Protein AF-A0A931KSN6-F1 (afdb_monomer_lite)

Structure (mmCIF, N/CA/C/O backbone):
data_AF-A0A931KSN6-F1
#
_entry.id   AF-A0A931KSN6-F1
#
loop_
_atom_site.group_PDB
_atom_site.id
_atom_site.type_symbol
_atom_site.label_atom_id
_atom_site.label_alt_id
_atom_site.label_comp_id
_atom_site.label_asym_id
_atom_site.label_entity_id
_atom_site.label_seq_id
_atom_site.pdbx_PDB_ins_code
_atom_site.Cartn_x
_atom_site.Cartn_y
_atom_site.Cartn_z
_atom_site.occupancy
_atom_site.B_iso_or_equiv
_atom_site.auth_seq_id
_atom_site.auth_comp_id
_atom_site.auth_asym_id
_atom_site.auth_atom_id
_atom_site.pdbx_PDB_model_num
ATOM 1 N N . MET A 1 1 ? 35.061 0.984 -81.463 1.00 52.00 1 MET A N 1
ATOM 2 C CA . MET A 1 1 ? 34.756 0.228 -80.226 1.00 52.00 1 MET A CA 1
ATOM 3 C C . MET A 1 1 ? 36.055 0.018 -79.451 1.00 52.00 1 MET A C 1
ATOM 5 O O . MET A 1 1 ? 36.742 -0.974 -79.664 1.00 52.00 1 MET A O 1
ATOM 9 N N . GLY A 1 2 ? 36.456 1.008 -78.647 1.00 64.19 2 GLY A N 1
ATOM 10 C CA . GLY A 1 2 ? 37.669 0.940 -77.825 1.00 64.19 2 GLY A CA 1
ATOM 11 C C . GLY A 1 2 ? 37.448 0.028 -76.620 1.00 64.19 2 GLY A C 1
ATOM 12 O O . GLY A 1 2 ? 36.418 0.114 -75.958 1.00 64.19 2 GLY A O 1
ATOM 13 N N . ARG A 1 3 ? 38.388 -0.881 -76.371 1.00 67.00 3 ARG A N 1
ATOM 14 C CA . ARG A 1 3 ? 38.322 -1.862 -75.282 1.00 67.00 3 ARG A CA 1
ATOM 15 C C . ARG A 1 3 ? 38.648 -1.127 -73.972 1.00 67.00 3 ARG A C 1
ATOM 17 O O . ARG A 1 3 ? 39.714 -0.514 -73.914 1.00 67.00 3 ARG A O 1
ATOM 24 N N . PRO A 1 4 ? 37.785 -1.144 -72.945 1.00 65.12 4 PRO A N 1
ATOM 25 C CA . PRO A 1 4 ? 38.084 -0.495 -71.673 1.00 65.12 4 PRO A CA 1
ATOM 26 C C . PRO A 1 4 ? 39.284 -1.190 -71.016 1.00 65.12 4 PRO A C 1
ATOM 28 O O . PRO A 1 4 ? 39.243 -2.384 -70.727 1.00 65.12 4 PRO A O 1
ATOM 31 N N . GLY A 1 5 ? 40.382 -0.449 -70.854 1.00 68.38 5 GLY A N 1
ATOM 32 C CA . GLY A 1 5 ? 41.629 -0.951 -70.284 1.00 68.38 5 GLY A CA 1
ATOM 33 C C . GLY A 1 5 ? 41.580 -1.088 -68.759 1.00 68.38 5 GLY A C 1
ATOM 34 O O . GLY A 1 5 ? 40.826 -0.393 -68.079 1.00 68.38 5 GLY A O 1
ATOM 35 N N . LEU A 1 6 ? 42.458 -1.947 -68.235 1.00 65.69 6 LEU A N 1
ATOM 36 C CA . LEU A 1 6 ? 42.658 -2.302 -66.817 1.00 65.69 6 LEU A CA 1
ATOM 37 C C . LEU A 1 6 ? 42.848 -1.106 -65.858 1.00 65.69 6 LEU A C 1
ATOM 39 O O . L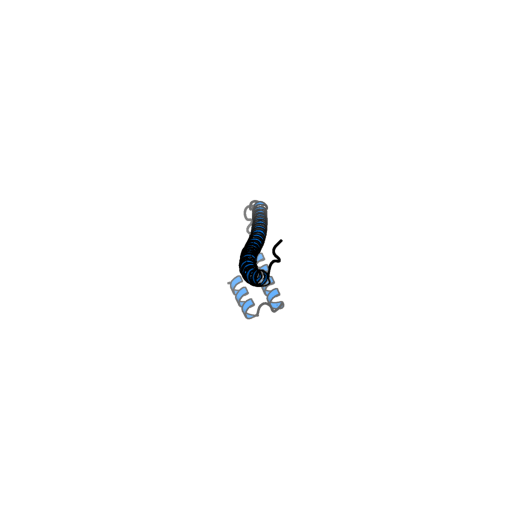EU A 1 6 ? 42.697 -1.235 -64.644 1.00 65.69 6 LEU A O 1
ATOM 43 N N . VAL A 1 7 ? 43.143 0.077 -66.395 1.00 61.72 7 VAL A N 1
ATOM 44 C CA . VAL A 1 7 ? 43.266 1.327 -65.632 1.00 61.72 7 VAL A CA 1
ATOM 45 C C . VAL A 1 7 ? 41.896 1.829 -65.148 1.00 61.72 7 VAL A C 1
ATOM 47 O O . VAL A 1 7 ? 41.784 2.346 -64.039 1.00 61.72 7 VAL A O 1
ATOM 50 N N . GLY A 1 8 ? 40.823 1.610 -65.921 1.00 58.19 8 GLY A N 1
ATOM 51 C CA . GLY A 1 8 ? 39.464 2.019 -65.540 1.00 58.19 8 GLY A CA 1
ATOM 52 C C . GLY A 1 8 ? 38.853 1.167 -64.422 1.00 58.19 8 GLY A C 1
ATOM 53 O O . GLY A 1 8 ? 38.012 1.647 -63.664 1.00 58.19 8 GLY A O 1
ATOM 54 N N . THR A 1 9 ? 39.291 -0.087 -64.281 1.00 66.69 9 THR A N 1
ATOM 55 C CA . THR A 1 9 ? 38.789 -1.009 -63.252 1.00 66.69 9 THR A CA 1
ATOM 56 C C . THR A 1 9 ? 39.396 -0.744 -61.876 1.00 66.69 9 THR A C 1
ATOM 58 O O . THR A 1 9 ? 38.676 -0.843 -60.891 1.00 66.69 9 THR A O 1
ATOM 61 N N . MET A 1 10 ? 40.668 -0.331 -61.795 1.00 60.72 10 MET A N 1
ATOM 62 C CA . MET A 1 10 ? 41.335 -0.015 -60.518 1.00 60.72 10 MET A CA 1
ATOM 63 C C . MET A 1 10 ? 40.831 1.297 -59.887 1.00 60.72 10 MET A C 1
ATOM 65 O O . MET A 1 10 ? 40.716 1.393 -58.668 1.00 60.72 10 MET A O 1
ATOM 69 N N . ALA A 1 11 ? 40.460 2.299 -60.695 1.00 61.81 11 ALA A N 1
ATOM 70 C CA . ALA A 1 11 ? 39.912 3.562 -60.186 1.00 61.81 11 ALA A CA 1
ATOM 71 C C . ALA A 1 11 ? 38.487 3.414 -59.609 1.00 61.81 11 ALA A C 1
ATOM 73 O O . ALA A 1 11 ? 38.107 4.125 -58.677 1.00 61.81 11 ALA A O 1
ATOM 74 N N . ARG A 1 12 ? 37.688 2.472 -60.133 1.00 60.09 12 ARG A N 1
ATOM 75 C CA . ARG A 1 12 ? 36.290 2.282 -59.712 1.00 60.09 12 ARG A CA 1
ATOM 76 C C . ARG A 1 12 ? 36.171 1.593 -58.350 1.00 60.09 12 ARG A C 1
ATOM 78 O O . ARG A 1 12 ? 35.264 1.927 -57.595 1.00 60.09 12 ARG A O 1
ATOM 85 N N . THR A 1 13 ? 37.096 0.699 -57.997 1.00 60.81 13 THR A N 1
ATOM 86 C CA . THR A 1 13 ? 37.108 0.006 -56.695 1.00 60.81 13 THR A CA 1
ATOM 87 C C . THR A 1 13 ? 37.369 0.956 -55.528 1.00 60.81 13 THR A C 1
ATOM 89 O O . THR A 1 13 ? 36.751 0.801 -54.479 1.00 60.81 13 THR A O 1
ATOM 92 N N . ALA A 1 14 ? 38.207 1.981 -55.714 1.00 61.94 14 ALA A N 1
ATOM 93 C CA . ALA A 1 14 ? 38.492 2.975 -54.676 1.00 61.94 14 ALA A CA 1
ATOM 94 C C . ALA A 1 14 ? 37.273 3.866 -54.351 1.00 61.94 14 ALA A C 1
ATOM 96 O O . ALA A 1 14 ? 37.004 4.155 -53.186 1.00 61.94 14 ALA A O 1
ATOM 97 N N . VAL A 1 15 ? 36.482 4.243 -55.363 1.00 66.81 15 VAL A N 1
ATOM 98 C CA . VAL A 1 15 ? 35.252 5.045 -55.188 1.00 66.81 15 VAL A CA 1
ATOM 99 C C . VAL A 1 15 ? 34.098 4.207 -54.620 1.00 66.81 15 VAL A C 1
ATOM 101 O O . VAL A 1 15 ? 33.327 4.682 -53.783 1.00 66.81 15 VAL A O 1
ATOM 104 N N . ILE A 1 16 ? 33.992 2.940 -55.029 1.00 59.38 16 ILE A N 1
ATOM 105 C CA . ILE A 1 16 ? 32.973 2.012 -54.517 1.00 59.38 16 ILE A CA 1
ATOM 106 C C . ILE A 1 16 ? 33.258 1.636 -53.051 1.00 59.38 16 ILE A C 1
ATOM 108 O O . ILE A 1 16 ? 32.331 1.581 -52.247 1.00 59.38 16 ILE A O 1
ATOM 112 N N . ALA A 1 17 ? 34.526 1.473 -52.657 1.00 62.06 17 ALA A N 1
ATOM 113 C CA . ALA A 1 17 ? 34.892 1.232 -51.259 1.00 62.06 17 ALA A CA 1
ATOM 114 C C . ALA A 1 17 ? 34.660 2.465 -50.359 1.00 62.06 17 ALA A C 1
ATOM 116 O O . ALA A 1 17 ? 34.222 2.320 -49.220 1.00 62.06 17 ALA A O 1
ATOM 117 N N . GLY A 1 18 ? 34.884 3.682 -50.873 1.00 56.69 18 GLY A N 1
ATOM 118 C CA . GLY A 1 18 ? 34.695 4.927 -50.115 1.00 56.69 18 GLY A CA 1
ATOM 119 C C . GLY A 1 18 ? 33.234 5.273 -49.787 1.00 56.69 18 GLY A C 1
ATOM 120 O O . GLY A 1 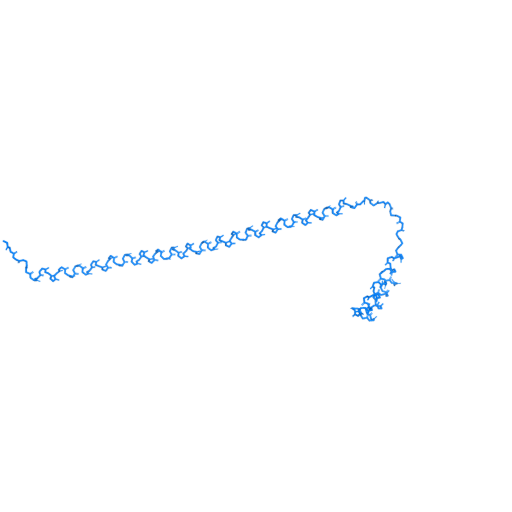18 ? 32.966 5.914 -48.773 1.00 56.69 18 GLY A O 1
ATOM 121 N N . THR A 1 19 ? 32.271 4.821 -50.596 1.00 63.31 19 THR A N 1
ATOM 122 C CA . THR A 1 19 ? 30.831 5.077 -50.376 1.00 63.31 19 THR A CA 1
ATOM 123 C C . THR A 1 19 ? 30.145 4.003 -49.523 1.00 63.31 19 THR A C 1
ATOM 125 O O . THR A 1 19 ? 29.138 4.290 -48.873 1.00 63.31 19 THR A O 1
ATOM 128 N N . ALA A 1 20 ? 30.729 2.802 -49.431 1.00 56.59 20 ALA A N 1
ATOM 129 C CA . ALA A 1 20 ? 30.241 1.724 -48.570 1.00 56.59 20 ALA A CA 1
ATOM 130 C C . ALA A 1 20 ? 30.315 2.087 -47.073 1.00 56.59 20 ALA A C 1
ATOM 132 O O . ALA A 1 20 ? 29.382 1.801 -46.322 1.00 56.59 20 ALA A O 1
ATOM 133 N N . THR A 1 21 ? 31.372 2.791 -46.650 1.00 59.69 21 THR A N 1
ATOM 134 C CA . THR A 1 21 ? 31.547 3.266 -45.264 1.00 59.69 21 THR A CA 1
ATOM 135 C C . THR A 1 21 ? 30.583 4.406 -44.901 1.00 59.69 21 THR A C 1
ATOM 137 O O . THR A 1 21 ? 30.170 4.534 -43.748 1.00 59.69 21 THR A O 1
ATOM 140 N N . ALA A 1 22 ? 30.177 5.227 -45.877 1.00 60.62 22 ALA A N 1
ATOM 141 C CA . ALA A 1 22 ? 29.259 6.345 -45.648 1.00 60.62 22 ALA A CA 1
ATOM 142 C C . ALA A 1 22 ? 2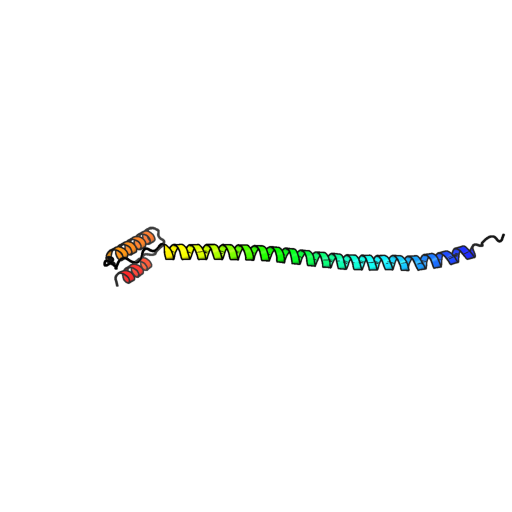7.811 5.877 -45.403 1.00 60.62 22 ALA A C 1
ATOM 144 O O . ALA A 1 22 ? 27.118 6.430 -44.549 1.00 60.62 22 ALA A O 1
ATOM 145 N N . VAL A 1 23 ? 27.369 4.821 -46.098 1.00 61.34 23 VAL A N 1
ATOM 146 C CA . VAL A 1 23 ? 26.020 4.249 -45.938 1.00 61.34 23 VAL A CA 1
ATOM 147 C C . VAL A 1 23 ? 25.928 3.339 -44.706 1.00 61.34 23 VAL A C 1
ATOM 149 O O . VAL A 1 23 ? 24.945 3.414 -43.966 1.00 61.34 23 VAL A O 1
ATOM 152 N N . SER A 1 24 ? 26.962 2.541 -44.411 1.00 66.25 24 SER A N 1
ATOM 153 C CA . SER A 1 24 ? 26.984 1.688 -43.212 1.00 66.25 24 SER A CA 1
ATOM 154 C C . SER A 1 24 ? 27.042 2.506 -41.918 1.00 66.25 24 SER A C 1
ATOM 156 O O . SER A 1 24 ? 26.282 2.239 -40.987 1.00 66.25 24 SER A O 1
ATOM 158 N N . GLY A 1 25 ? 27.831 3.587 -41.886 1.00 77.06 25 GLY A N 1
ATOM 159 C CA . GLY A 1 25 ? 27.883 4.505 -40.745 1.00 77.06 25 GLY A CA 1
ATOM 160 C C . GLY A 1 25 ? 26.580 5.283 -40.506 1.00 77.06 25 GLY A C 1
ATOM 161 O O . GLY A 1 25 ? 26.336 5.74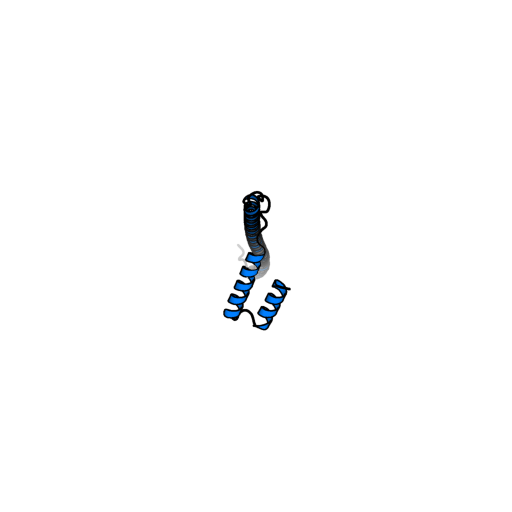3 -39.389 1.00 77.06 25 GLY A O 1
ATOM 162 N N . GLY A 1 26 ? 25.736 5.441 -41.530 1.00 77.88 26 GLY A N 1
ATOM 163 C CA . GLY A 1 26 ? 24.396 6.022 -41.405 1.00 77.88 26 GLY A CA 1
ATOM 164 C C . GLY A 1 26 ? 23.411 5.058 -40.744 1.00 77.88 26 GLY A C 1
ATOM 165 O O . GLY A 1 26 ? 22.747 5.423 -39.775 1.00 77.88 26 GLY A O 1
ATOM 166 N N . MET A 1 27 ? 23.379 3.800 -41.196 1.00 82.31 27 MET A N 1
ATOM 167 C CA . MET A 1 27 ? 22.536 2.768 -40.580 1.00 82.31 27 MET A CA 1
ATOM 168 C C . MET A 1 27 ? 22.962 2.445 -39.149 1.00 82.31 27 MET A C 1
ATOM 170 O O . MET A 1 27 ? 22.104 2.235 -38.303 1.00 82.31 27 MET A O 1
ATOM 174 N N . GLN A 1 28 ? 24.260 2.464 -38.844 1.00 82.69 28 GLN A N 1
ATOM 175 C CA . GLN A 1 28 ? 24.760 2.204 -37.493 1.00 82.69 28 GLN A CA 1
ATOM 176 C C . GLN A 1 28 ? 24.379 3.328 -36.515 1.00 82.69 28 GLN A C 1
ATOM 178 O O . GLN A 1 28 ? 23.991 3.051 -35.384 1.00 82.69 28 GLN A O 1
ATOM 183 N N . ARG A 1 29 ? 24.388 4.593 -36.967 1.00 82.00 29 ARG A N 1
ATOM 184 C CA . ARG A 1 29 ? 23.863 5.738 -36.199 1.00 82.00 29 ARG A CA 1
ATOM 185 C C . ARG A 1 29 ? 22.347 5.687 -36.036 1.00 82.00 29 ARG A C 1
ATOM 187 O O . ARG A 1 29 ? 21.847 5.984 -34.958 1.00 82.00 29 ARG A O 1
ATOM 194 N N . HIS A 1 30 ? 21.626 5.276 -37.075 1.00 84.75 30 HIS A N 1
ATOM 195 C CA . HIS A 1 30 ? 20.176 5.120 -37.007 1.00 84.75 30 HIS A CA 1
ATOM 196 C C . HIS A 1 30 ? 19.769 3.958 -36.086 1.00 84.75 30 HIS A C 1
ATOM 198 O O . HIS A 1 30 ? 18.853 4.103 -35.284 1.00 84.75 30 HIS A O 1
ATOM 204 N N . ALA A 1 31 ? 20.489 2.836 -36.131 1.00 87.31 31 ALA A N 1
ATOM 205 C CA . ALA A 1 31 ? 20.298 1.707 -35.225 1.00 87.31 31 ALA A CA 1
ATOM 206 C C . ALA A 1 31 ? 20.646 2.075 -33.775 1.00 87.31 31 ALA A C 1
ATOM 208 O O . ALA A 1 31 ? 19.886 1.732 -32.873 1.00 87.31 31 ALA A O 1
ATOM 209 N N . ALA A 1 32 ? 21.734 2.821 -33.550 1.00 88.00 32 ALA A N 1
ATOM 210 C CA . ALA A 1 32 ? 22.096 3.322 -32.224 1.00 88.00 32 ALA A CA 1
ATOM 211 C C . ALA A 1 32 ? 21.042 4.293 -31.661 1.00 88.00 32 ALA A C 1
ATOM 213 O O . ALA A 1 32 ? 20.656 4.165 -30.501 1.00 88.00 32 ALA A O 1
ATOM 214 N N . GLY A 1 33 ? 20.514 5.207 -32.487 1.00 90.31 33 GLY A N 1
ATOM 215 C CA . GLY A 1 33 ? 19.415 6.097 -32.098 1.00 90.31 33 GLY A CA 1
ATOM 216 C C . GLY A 1 33 ? 18.135 5.326 -31.768 1.00 90.31 33 GLY A C 1
ATOM 217 O O . GLY A 1 33 ? 17.530 5.544 -30.723 1.00 90.31 33 GLY A O 1
ATOM 218 N N . LYS A 1 34 ? 17.777 4.337 -32.598 1.00 90.25 34 LYS A N 1
ATOM 219 C CA . LYS A 1 34 ? 16.599 3.489 -32.371 1.00 90.25 34 LYS A CA 1
ATOM 220 C C . LYS A 1 34 ? 16.721 2.636 -31.102 1.00 90.25 34 LYS A C 1
ATOM 222 O O . LYS A 1 34 ? 15.721 2.405 -30.432 1.00 90.25 34 LYS A O 1
ATOM 227 N N . GLN A 1 35 ? 17.928 2.185 -30.750 1.00 89.12 35 GLN A N 1
ATOM 228 C CA . GLN A 1 35 ? 18.183 1.479 -29.489 1.00 89.12 35 GLN A CA 1
ATOM 229 C C . GLN A 1 35 ? 18.067 2.399 -28.269 1.00 89.12 35 GLN A C 1
ATOM 231 O O . GLN A 1 35 ? 17.487 1.987 -27.267 1.00 89.12 35 GLN A O 1
ATOM 236 N N . GLN A 1 36 ? 18.564 3.638 -28.350 1.00 89.38 36 GLN A N 1
ATOM 237 C CA . GLN A 1 36 ? 18.382 4.624 -27.278 1.00 89.38 36 GLN A CA 1
ATOM 238 C C . GLN A 1 36 ? 16.903 4.957 -27.056 1.00 89.38 36 GLN A C 1
ATOM 240 O O . GLN A 1 36 ? 16.451 4.994 -25.914 1.00 89.38 36 GLN A O 1
ATOM 245 N N . GLU A 1 37 ? 16.142 5.143 -28.134 1.00 90.81 37 GLU A N 1
ATOM 246 C CA . GLU A 1 37 ? 14.710 5.436 -28.058 1.00 90.81 37 GLU A CA 1
ATOM 247 C C . GLU A 1 37 ? 13.915 4.241 -27.511 1.00 90.81 37 GLU A C 1
ATOM 249 O O . GLU A 1 37 ? 13.059 4.412 -26.646 1.00 90.81 37 GLU A O 1
ATOM 254 N N . ALA A 1 38 ? 14.257 3.013 -27.921 1.00 92.56 38 ALA A N 1
ATOM 255 C CA . ALA A 1 38 ? 13.653 1.798 -27.377 1.00 92.56 38 ALA A CA 1
ATOM 256 C C . ALA A 1 38 ? 13.945 1.616 -25.876 1.00 92.56 38 ALA A C 1
ATOM 258 O O . ALA A 1 38 ? 13.040 1.270 -25.120 1.00 92.56 38 ALA A O 1
ATOM 259 N N . ALA A 1 39 ? 15.175 1.890 -25.429 1.00 91.81 39 ALA A N 1
ATOM 260 C CA . ALA A 1 39 ? 15.530 1.837 -24.011 1.00 91.81 39 ALA A CA 1
ATOM 261 C C . ALA A 1 39 ? 14.765 2.891 -23.192 1.00 91.81 39 ALA A C 1
ATOM 263 O O . ALA A 1 39 ? 14.276 2.603 -22.100 1.00 91.81 39 ALA A O 1
ATOM 264 N N . GLN A 1 40 ? 14.604 4.101 -23.736 1.00 91.50 40 GLN A N 1
ATOM 265 C CA . GLN A 1 40 ? 13.833 5.160 -23.087 1.00 91.50 40 GLN A CA 1
ATOM 266 C C . GLN A 1 40 ? 12.332 4.834 -23.040 1.00 91.50 40 GLN A C 1
ATOM 268 O O . GLN A 1 40 ? 11.687 5.068 -22.019 1.00 91.50 40 GLN A O 1
ATOM 273 N N . ALA A 1 41 ? 11.783 4.231 -24.099 1.00 93.50 41 ALA A N 1
ATOM 274 C CA . ALA A 1 41 ? 10.394 3.782 -24.137 1.00 93.50 41 ALA A CA 1
ATOM 275 C C . ALA A 1 41 ? 10.111 2.674 -23.108 1.00 93.50 41 ALA A C 1
ATOM 277 O O . ALA A 1 41 ? 9.071 2.707 -22.451 1.00 93.50 41 ALA A O 1
ATOM 278 N N . GLN A 1 42 ? 11.042 1.731 -22.924 1.00 92.00 42 GLN A N 1
ATOM 279 C CA . GLN A 1 42 ? 10.931 0.689 -21.896 1.00 92.00 42 GLN A CA 1
ATOM 280 C C . GLN A 1 42 ? 10.922 1.286 -20.485 1.00 92.00 42 GLN A C 1
ATOM 282 O O . GLN A 1 42 ? 10.032 0.967 -19.700 1.00 92.00 42 GLN A O 1
ATOM 287 N N . ALA A 1 43 ? 11.831 2.223 -20.193 1.00 93.31 43 ALA A N 1
ATOM 288 C CA . ALA A 1 43 ? 11.851 2.915 -18.904 1.00 93.31 43 ALA A CA 1
ATOM 289 C C . ALA A 1 43 ? 10.536 3.672 -18.626 1.00 93.31 43 ALA A C 1
ATOM 291 O O . ALA A 1 43 ? 10.020 3.639 -17.509 1.00 93.31 43 ALA A O 1
ATOM 292 N N . TYR A 1 44 ? 9.955 4.312 -19.647 1.00 95.44 44 TYR A N 1
ATOM 293 C CA . TYR A 1 44 ? 8.684 5.031 -19.514 1.00 95.44 44 TYR A CA 1
ATOM 294 C C . TYR A 1 44 ? 7.493 4.088 -19.274 1.00 95.44 44 TYR A C 1
ATOM 296 O O . TYR A 1 44 ? 6.599 4.403 -18.487 1.00 95.44 44 TYR A O 1
ATOM 304 N N . GLN A 1 45 ? 7.483 2.917 -19.922 1.00 94.12 45 GLN A N 1
ATOM 305 C CA . GLN A 1 45 ? 6.470 1.881 -19.694 1.00 94.12 45 GLN A CA 1
ATOM 306 C C . GLN A 1 45 ? 6.529 1.329 -18.269 1.00 94.12 45 GLN A C 1
ATOM 308 O O . GLN A 1 45 ? 5.491 1.178 -17.626 1.00 94.12 45 GLN A O 1
ATOM 313 N N . GLU A 1 46 ? 7.732 1.067 -17.761 1.00 93.25 46 GLU A N 1
ATOM 314 C CA . GLU A 1 46 ? 7.928 0.542 -16.409 1.00 93.25 46 GLU A CA 1
ATOM 315 C C . GLU A 1 46 ? 7.482 1.558 -15.346 1.00 93.25 46 GLU A C 1
ATOM 317 O O . GLU A 1 46 ? 6.796 1.211 -14.380 1.00 93.25 46 GLU A O 1
ATOM 322 N N . GLN A 1 47 ? 7.757 2.846 -15.581 1.00 93.38 47 GLN A N 1
ATOM 323 C CA . GLN A 1 47 ? 7.283 3.928 -14.721 1.00 93.38 47 GLN A CA 1
ATOM 324 C C . GLN A 1 47 ? 5.750 4.059 -14.731 1.00 93.38 47 GLN A C 1
ATOM 326 O O . GLN A 1 47 ? 5.148 4.268 -13.675 1.00 93.38 47 GLN A O 1
ATOM 331 N N . GLN A 1 48 ? 5.097 3.894 -15.888 1.00 93.50 48 GLN A N 1
ATOM 332 C CA . GLN A 1 48 ? 3.631 3.874 -15.963 1.00 93.50 48 GLN A CA 1
ATOM 333 C C . GLN A 1 48 ? 3.021 2.663 -15.253 1.00 93.50 48 GLN A C 1
ATOM 335 O O . GLN A 1 48 ? 1.993 2.810 -14.594 1.00 93.50 48 GLN A O 1
ATOM 340 N N . ALA A 1 49 ? 3.646 1.486 -15.344 1.00 94.56 49 ALA A N 1
ATOM 341 C CA . ALA A 1 49 ? 3.168 0.289 -14.657 1.00 94.56 49 ALA A CA 1
ATOM 342 C C . ALA A 1 49 ? 3.207 0.457 -13.127 1.00 94.56 49 ALA A C 1
ATOM 344 O O . ALA A 1 49 ? 2.227 0.151 -12.447 1.00 94.56 49 ALA A O 1
ATOM 345 N N . MET A 1 50 ? 4.295 1.025 -12.595 1.00 94.31 50 MET A N 1
ATOM 346 C CA . MET A 1 50 ? 4.420 1.354 -11.169 1.00 94.31 50 MET A CA 1
ATOM 347 C C . MET A 1 50 ? 3.380 2.393 -10.726 1.00 94.31 50 MET A C 1
ATOM 349 O O . MET A 1 50 ? 2.724 2.211 -9.701 1.00 94.31 50 MET A O 1
ATOM 353 N N . ALA A 1 51 ? 3.158 3.447 -11.520 1.00 95.25 51 ALA A N 1
ATOM 354 C CA . ALA A 1 51 ? 2.146 4.460 -11.216 1.00 95.25 51 ALA A CA 1
ATOM 355 C C . ALA A 1 51 ? 0.716 3.887 -11.225 1.00 95.25 51 ALA A C 1
ATOM 357 O O . ALA A 1 51 ? -0.093 4.213 -10.355 1.00 95.25 51 ALA A O 1
ATOM 358 N N . ALA A 1 52 ? 0.408 2.995 -12.172 1.00 95.44 52 ALA A N 1
ATOM 359 C CA . ALA A 1 52 ? -0.883 2.314 -12.232 1.00 95.44 52 ALA A CA 1
ATOM 360 C C . ALA A 1 52 ? -1.104 1.398 -11.017 1.00 95.44 52 ALA A C 1
ATOM 362 O O . ALA A 1 52 ? -2.206 1.358 -10.467 1.00 95.44 52 ALA A O 1
ATOM 363 N N . GLN A 1 53 ? -0.058 0.701 -10.564 1.00 93.94 53 GLN A N 1
ATOM 364 C CA . GLN A 1 53 ? -0.127 -0.135 -9.367 1.00 93.94 53 GLN A CA 1
ATOM 365 C C . GLN A 1 53 ? -0.340 0.706 -8.100 1.00 93.94 53 GLN A C 1
ATOM 367 O O . GLN A 1 53 ? -1.155 0.344 -7.253 1.00 93.94 53 GLN A O 1
ATOM 372 N N . GLN A 1 54 ? 0.318 1.862 -7.996 1.00 94.19 54 GLN A N 1
ATOM 373 C CA . GLN A 1 54 ? 0.147 2.766 -6.859 1.00 94.19 54 GLN A CA 1
ATOM 374 C C . GLN A 1 54 ? -1.279 3.332 -6.778 1.00 94.19 54 GLN A C 1
ATOM 376 O O . GLN A 1 54 ? -1.879 3.327 -5.706 1.00 94.19 54 GLN A O 1
ATOM 381 N N . ALA A 1 55 ? -1.865 3.716 -7.916 1.00 94.75 55 ALA A N 1
ATOM 382 C CA . ALA A 1 55 ? -3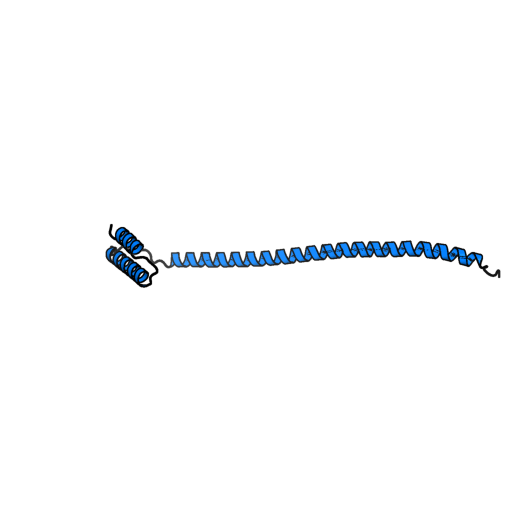.252 4.179 -7.970 1.00 94.75 55 ALA A CA 1
ATOM 383 C C . ALA A 1 55 ? -4.263 3.093 -7.545 1.00 94.75 55 ALA A C 1
ATOM 385 O O . ALA A 1 55 ? -5.281 3.402 -6.924 1.00 94.75 55 ALA A O 1
ATOM 386 N N . GLN A 1 56 ? -3.988 1.817 -7.843 1.00 93.75 56 GLN A N 1
ATOM 387 C CA . GLN A 1 56 ? -4.831 0.706 -7.386 1.00 93.75 56 GLN A CA 1
ATOM 388 C C . GLN A 1 56 ? -4.756 0.503 -5.869 1.00 93.75 56 GLN A C 1
ATOM 390 O O . GLN A 1 56 ? -5.784 0.232 -5.246 1.00 93.75 56 GLN A O 1
ATOM 395 N N . ILE A 1 57 ? -3.569 0.649 -5.275 1.00 96.12 57 ILE A N 1
ATOM 396 C CA . ILE A 1 57 ? -3.388 0.534 -3.822 1.00 96.12 57 ILE A CA 1
ATOM 397 C C . ILE A 1 57 ? -4.121 1.677 -3.113 1.00 96.12 57 ILE A C 1
ATOM 399 O O . ILE A 1 57 ? -4.898 1.410 -2.199 1.00 96.12 57 ILE A O 1
ATOM 403 N N . ASP A 1 58 ? -3.961 2.921 -3.571 1.00 95.88 58 ASP A N 1
ATOM 404 C CA . ASP A 1 58 ? -4.643 4.074 -2.967 1.00 95.88 58 ASP A CA 1
ATOM 405 C C . ASP A 1 58 ? -6.170 3.937 -3.032 1.00 95.88 58 ASP A C 1
ATOM 407 O O . ASP A 1 58 ? -6.856 4.175 -2.035 1.00 95.88 58 ASP A O 1
ATOM 411 N N . ALA A 1 59 ? -6.716 3.466 -4.159 1.00 95.38 59 ALA A N 1
ATOM 412 C CA . ALA A 1 59 ? -8.152 3.224 -4.290 1.00 95.38 59 ALA A CA 1
ATOM 413 C C . ALA A 1 59 ? -8.662 2.153 -3.305 1.00 95.38 59 ALA A C 1
ATOM 415 O O . ALA A 1 59 ? -9.734 2.310 -2.715 1.00 95.38 59 ALA A O 1
ATOM 416 N N . GLN A 1 60 ? -7.895 1.078 -3.087 1.00 93.81 60 GLN A N 1
ATOM 417 C CA . GLN A 1 60 ? -8.249 0.041 -2.110 1.00 93.81 60 GLN A CA 1
ATOM 418 C C . GLN A 1 60 ? -8.158 0.550 -0.671 1.00 93.81 60 GLN A C 1
ATOM 420 O O . GLN A 1 60 ? -9.054 0.279 0.132 1.00 93.81 60 GLN A O 1
ATOM 425 N N . VAL A 1 61 ? -7.115 1.316 -0.345 1.00 96.50 61 VAL A N 1
ATOM 426 C CA . VAL A 1 61 ? -6.935 1.902 0.989 1.00 96.50 61 VAL A CA 1
ATOM 427 C C . VAL A 1 61 ? -8.078 2.864 1.305 1.00 96.50 61 VAL A C 1
ATOM 429 O O . VAL A 1 61 ? -8.650 2.803 2.393 1.00 96.50 61 VAL A O 1
ATOM 432 N N . GLN A 1 62 ? -8.478 3.704 0.349 1.00 93.88 62 GLN A N 1
ATOM 433 C CA . GLN A 1 62 ? -9.558 4.664 0.550 1.00 93.88 62 GLN A CA 1
ATOM 434 C C . GLN A 1 62 ? -10.920 3.975 0.742 1.00 93.88 62 GLN A C 1
ATOM 436 O O . GLN A 1 62 ? -11.697 4.382 1.609 1.00 93.88 62 GLN A O 1
ATOM 441 N N . ALA A 1 63 ? -11.185 2.885 0.012 1.00 94.56 63 ALA A N 1
ATOM 442 C CA . ALA A 1 63 ? -12.382 2.067 0.209 1.00 94.56 63 ALA A CA 1
ATOM 443 C C . ALA A 1 63 ? -12.395 1.359 1.578 1.00 94.56 63 ALA A C 1
ATOM 445 O O . ALA A 1 63 ? -13.426 1.341 2.254 1.00 94.56 63 ALA A O 1
ATOM 446 N N . ALA A 1 64 ? -11.252 0.822 2.020 1.00 94.56 64 ALA A N 1
ATOM 447 C CA . ALA A 1 64 ? -11.125 0.190 3.333 1.00 94.56 64 ALA A CA 1
ATOM 448 C C . ALA A 1 64 ? -11.341 1.196 4.476 1.00 94.56 64 ALA A C 1
ATOM 450 O O . ALA A 1 64 ? -12.045 0.897 5.443 1.00 94.56 64 ALA A O 1
ATOM 451 N N . LEU A 1 65 ? -10.796 2.410 4.342 1.00 93.62 65 LEU A N 1
ATOM 452 C CA . LEU A 1 65 ? -10.962 3.469 5.335 1.00 93.62 65 LEU A CA 1
ATOM 453 C C . LEU A 1 65 ? -12.427 3.927 5.434 1.00 93.62 65 LEU A C 1
ATOM 455 O O . LEU A 1 65 ? -12.948 4.093 6.536 1.00 93.62 65 LEU A O 1
ATOM 459 N N . ALA A 1 66 ? -13.119 4.059 4.296 1.00 93.94 66 ALA A N 1
ATOM 460 C CA . ALA A 1 66 ? -14.542 4.398 4.266 1.00 93.94 66 ALA A CA 1
ATOM 461 C C . ALA A 1 66 ? -15.413 3.314 4.930 1.00 93.94 66 ALA A C 1
ATOM 463 O O . ALA A 1 66 ? -16.319 3.637 5.702 1.00 93.94 66 ALA A O 1
ATOM 464 N N . ALA A 1 67 ? -15.116 2.032 4.689 1.00 93.25 67 ALA A N 1
ATOM 465 C CA . ALA A 1 67 ? -15.814 0.921 5.338 1.00 93.25 67 ALA A CA 1
ATOM 466 C C . ALA A 1 67 ? -15.598 0.915 6.863 1.00 93.25 67 ALA A C 1
ATOM 468 O O . ALA A 1 67 ? -16.551 0.738 7.625 1.00 93.25 67 ALA A O 1
ATOM 469 N N . GLN A 1 68 ? -14.369 1.179 7.320 1.00 90.25 68 GLN A N 1
ATOM 470 C CA . GLN A 1 68 ? -14.056 1.261 8.748 1.00 90.25 68 GLN A CA 1
ATOM 471 C C . GLN A 1 68 ? -14.798 2.421 9.431 1.00 90.25 68 GLN A C 1
ATOM 473 O O . GLN A 1 68 ? -15.327 2.260 10.534 1.00 90.25 68 GLN A O 1
ATOM 478 N N . GLN A 1 69 ? -14.889 3.574 8.765 1.00 89.25 69 GLN A N 1
ATOM 479 C CA . GLN A 1 69 ? -15.585 4.745 9.297 1.00 89.25 69 GLN A CA 1
ATOM 480 C C . GLN A 1 69 ? -17.105 4.518 9.387 1.00 89.25 69 GLN A C 1
ATOM 482 O O . GLN A 1 69 ? -17.727 4.886 10.386 1.00 89.25 69 GLN A O 1
ATOM 487 N N . ALA A 1 70 ? -17.698 3.838 8.398 1.00 88.56 70 ALA A N 1
ATOM 488 C CA . ALA A 1 70 ? -19.109 3.455 8.431 1.00 88.56 70 ALA A CA 1
ATOM 489 C C . ALA A 1 70 ? -19.423 2.496 9.593 1.00 88.56 70 ALA A C 1
ATOM 491 O O . ALA A 1 70 ? -20.422 2.675 10.292 1.00 88.56 70 ALA A O 1
ATOM 492 N N . GLN A 1 71 ? -18.544 1.524 9.854 1.00 86.12 71 GLN A N 1
ATOM 493 C CA . GLN A 1 71 ? -18.737 0.569 10.945 1.00 86.12 71 GLN A CA 1
ATOM 494 C C . GLN A 1 71 ? -18.678 1.244 12.325 1.00 86.12 71 GLN A C 1
ATOM 496 O O . GLN A 1 71 ? -19.462 0.906 13.212 1.00 86.12 71 GLN A O 1
ATOM 501 N N . GLN A 1 72 ? -17.822 2.255 12.499 1.00 84.25 72 GLN A N 1
ATOM 502 C CA . GLN A 1 72 ? -17.762 3.024 13.743 1.00 84.25 72 GLN A CA 1
ATOM 503 C C . GLN A 1 72 ? -19.017 3.888 13.962 1.00 84.25 72 GLN A C 1
ATOM 505 O O . GLN A 1 72 ? -19.525 3.956 15.083 1.00 84.25 72 GLN A O 1
ATOM 510 N N . ALA A 1 73 ? -19.569 4.488 12.901 1.00 84.19 73 ALA A N 1
ATOM 511 C CA . ALA A 1 73 ? -20.823 5.241 12.986 1.00 84.19 73 ALA A CA 1
ATOM 512 C C . ALA A 1 73 ? -22.019 4.345 13.360 1.00 84.19 73 ALA A C 1
ATOM 514 O O . ALA A 1 73 ? -22.898 4.761 14.117 1.00 84.19 73 ALA A O 1
ATOM 515 N N . GLN A 1 74 ? -22.038 3.097 12.883 1.00 80.12 74 GLN A N 1
ATOM 516 C CA . GLN A 1 74 ? -23.117 2.152 13.172 1.00 80.12 74 GLN A CA 1
ATOM 517 C C . GLN A 1 74 ? -23.114 1.680 14.637 1.00 80.12 74 GLN A C 1
ATOM 519 O O . GLN A 1 74 ? -24.186 1.563 15.230 1.00 80.12 74 GLN A O 1
ATOM 524 N N . LEU A 1 75 ? -21.938 1.495 15.257 1.00 73.31 75 LEU A N 1
ATOM 525 C CA . LEU A 1 75 ? -21.849 1.237 16.703 1.00 73.31 75 LEU A CA 1
ATOM 526 C C . LEU A 1 75 ? -22.311 2.437 17.543 1.00 73.31 75 LEU A C 1
ATOM 528 O O . LEU A 1 75 ? -22.921 2.240 18.591 1.00 73.31 75 LEU A O 1
ATOM 532 N N . ALA A 1 76 ? -22.055 3.668 17.090 1.00 70.44 76 ALA A N 1
ATOM 533 C CA . ALA A 1 76 ? -22.490 4.867 17.805 1.00 70.44 76 ALA A CA 1
ATOM 534 C C . ALA A 1 76 ? -24.017 5.068 17.743 1.00 70.44 76 ALA A C 1
ATOM 536 O O . ALA A 1 76 ? -24.616 5.507 18.720 1.00 70.44 76 ALA A O 1
ATOM 537 N N . ALA A 1 77 ? -24.656 4.718 16.620 1.00 64.62 77 ALA A N 1
ATOM 538 C CA . ALA A 1 77 ? -26.104 4.856 16.438 1.00 64.62 77 ALA A CA 1
ATOM 539 C C . ALA A 1 77 ? -26.928 3.713 17.063 1.00 64.62 77 ALA A C 1
ATOM 541 O O . ALA A 1 77 ? -28.107 3.902 17.353 1.00 64.62 77 ALA A O 1
ATOM 542 N N . ALA A 1 78 ? -26.331 2.535 17.273 1.00 58.06 78 ALA A N 1
ATOM 543 C CA . ALA A 1 78 ? -26.987 1.397 17.923 1.00 58.06 78 ALA A CA 1
ATOM 544 C C . ALA A 1 78 ? -26.936 1.449 19.461 1.00 58.06 78 ALA A C 1
ATOM 546 O O . ALA A 1 78 ? -27.524 0.587 20.115 1.00 58.06 78 ALA A O 1
ATOM 547 N N . ALA A 1 79 ? -26.262 2.443 20.052 1.00 52.72 79 ALA A N 1
ATOM 548 C CA . ALA A 1 79 ? -26.364 2.693 21.480 1.00 52.72 79 ALA A CA 1
ATOM 549 C C . ALA A 1 79 ? -27.793 3.187 21.797 1.00 52.72 79 ALA A C 1
ATOM 551 O O . ALA A 1 79 ? -28.179 4.258 21.318 1.00 52.72 79 ALA A O 1
ATOM 552 N N . PRO A 1 80 ? -28.606 2.437 22.572 1.00 62.12 80 PRO A N 1
ATOM 553 C CA . PRO A 1 80 ? -29.887 2.948 23.044 1.00 62.12 80 PRO A CA 1
ATOM 554 C C . PRO A 1 80 ? -29.643 4.257 23.815 1.00 62.12 80 PRO A C 1
ATOM 556 O O . PRO A 1 80 ? -28.610 4.367 24.486 1.00 62.12 80 PRO A O 1
ATOM 559 N N . PRO A 1 81 ? -30.548 5.257 23.737 1.00 62.06 81 PRO A N 1
ATOM 560 C CA . PRO A 1 81 ? -30.437 6.448 24.572 1.00 62.06 81 PRO A CA 1
ATOM 561 C C . PRO A 1 81 ? -30.240 5.979 26.017 1.00 62.06 81 PRO A C 1
ATOM 563 O O . PRO A 1 81 ? -30.964 5.068 26.432 1.00 62.06 81 PRO A O 1
ATOM 566 N N . PRO A 1 82 ? -29.256 6.518 26.761 1.00 58.84 82 PRO A N 1
ATOM 567 C CA . PRO A 1 82 ? -29.033 6.101 28.131 1.00 58.84 82 PRO A CA 1
ATOM 568 C C . PRO A 1 82 ? -30.342 6.298 28.891 1.00 58.84 82 PRO A C 1
ATOM 570 O O . PRO A 1 82 ? -30.773 7.423 29.148 1.00 58.84 82 PRO A O 1
ATOM 573 N N . ALA A 1 83 ? -31.000 5.181 29.210 1.00 57.41 83 ALA A N 1
ATOM 574 C CA . ALA A 1 83 ? -31.978 5.149 30.274 1.00 57.41 83 ALA A CA 1
ATOM 575 C C . ALA A 1 83 ? -31.280 5.758 31.489 1.00 57.41 83 ALA A C 1
ATOM 577 O O . ALA A 1 83 ? -30.111 5.445 31.739 1.00 57.41 83 ALA A O 1
ATOM 578 N N . ALA A 1 84 ? -31.967 6.678 32.171 1.00 57.59 84 ALA A N 1
ATOM 579 C CA . ALA A 1 84 ? -31.453 7.363 33.349 1.00 57.59 84 ALA A CA 1
ATOM 580 C C . ALA A 1 84 ? -30.649 6.375 34.210 1.00 57.59 84 ALA A C 1
ATOM 582 O O . ALA A 1 84 ? -31.164 5.282 34.464 1.00 57.59 84 ALA A O 1
ATOM 583 N N . PRO A 1 85 ? -29.401 6.704 34.592 1.00 52.94 85 PRO A N 1
ATOM 584 C CA . PRO A 1 85 ? -28.529 5.760 35.265 1.00 52.94 85 PRO A CA 1
ATOM 585 C C . PRO A 1 85 ? -29.212 5.302 36.551 1.00 52.94 85 PRO A C 1
ATOM 587 O O . PRO A 1 85 ? -29.260 6.023 37.546 1.00 52.94 85 PRO A O 1
ATOM 590 N N . ALA A 1 86 ? -29.761 4.087 36.519 1.00 61.31 86 ALA A N 1
ATOM 591 C CA . ALA A 1 86 ? -29.930 3.312 37.726 1.00 61.31 86 ALA A CA 1
ATOM 592 C C . ALA A 1 86 ? -28.518 3.168 38.309 1.00 61.31 86 ALA A C 1
ATOM 594 O O . ALA A 1 86 ? -27.590 2.900 37.540 1.00 61.31 86 ALA A O 1
ATOM 595 N N . PRO A 1 87 ? -28.319 3.411 39.613 1.00 51.31 87 PRO A N 1
ATOM 596 C CA . PRO A 1 87 ? -26.997 3.384 40.216 1.00 51.31 87 PRO A CA 1
ATOM 597 C C . PRO A 1 87 ? -26.375 2.009 39.964 1.00 51.31 87 PRO A C 1
ATOM 599 O O . PRO A 1 87 ? -26.786 1.007 40.547 1.00 51.31 87 PRO A O 1
ATOM 602 N N . ALA A 1 88 ? -25.428 1.972 39.025 1.00 53.19 88 ALA A N 1
ATOM 603 C CA . ALA A 1 88 ? -24.649 0.795 38.715 1.00 53.19 88 ALA A CA 1
ATOM 604 C C . ALA A 1 88 ? -23.862 0.435 39.972 1.00 53.19 88 ALA A C 1
ATOM 606 O O . ALA A 1 88 ? -23.192 1.281 40.573 1.00 53.19 88 ALA A O 1
ATOM 607 N N . GLY A 1 89 ? -23.991 -0.818 40.392 1.00 56.72 89 GLY A N 1
ATOM 608 C CA . GLY A 1 89 ? -23.213 -1.368 41.483 1.00 56.72 89 GLY A CA 1
ATOM 609 C C . GLY A 1 89 ? -21.737 -1.397 41.108 1.00 56.72 89 GLY A C 1
ATOM 610 O O . GLY A 1 89 ? -21.246 -2.417 40.652 1.00 56.72 89 GLY A O 1
ATOM 611 N N . GLY A 1 90 ? -21.001 -0.318 41.378 1.00 57.38 90 GLY A N 1
ATOM 612 C CA . GLY A 1 90 ? -19.540 -0.292 41.218 1.00 57.38 90 GLY A CA 1
ATOM 613 C C . GLY A 1 90 ? -18.816 -1.370 42.039 1.00 57.38 90 GLY A C 1
ATOM 614 O O . GLY A 1 90 ? -17.669 -1.697 41.762 1.00 57.38 90 GLY A O 1
ATOM 615 N N . GLY A 1 91 ? -19.497 -1.989 43.010 1.00 63.34 91 GLY A N 1
ATOM 616 C CA . GLY A 1 91 ? -18.977 -3.140 43.746 1.00 63.34 91 GLY A CA 1
ATOM 617 C C . GLY A 1 91 ? -18.873 -4.429 42.921 1.00 63.34 91 GLY A C 1
ATOM 618 O O . GLY A 1 91 ? -17.974 -5.223 43.181 1.00 63.34 91 GLY A O 1
ATOM 619 N N . THR A 1 92 ? -19.737 -4.663 41.925 1.00 70.50 92 THR A N 1
ATOM 620 C CA . THR A 1 92 ? -19.660 -5.888 41.103 1.00 70.50 92 THR A CA 1
ATOM 621 C C . THR A 1 92 ? -18.543 -5.825 40.069 1.00 70.50 92 THR A C 1
ATOM 623 O O . THR A 1 92 ? -17.887 -6.839 39.836 1.00 70.50 92 THR A O 1
ATOM 626 N N . ASP A 1 93 ? -18.266 -4.642 39.516 1.00 81.19 93 ASP A N 1
ATOM 627 C CA . ASP A 1 93 ? -17.174 -4.451 38.556 1.00 81.19 93 ASP A CA 1
ATOM 628 C C . ASP A 1 93 ? -15.802 -4.621 39.227 1.00 81.19 93 ASP A C 1
ATOM 630 O O . ASP A 1 93 ? -14.939 -5.327 38.706 1.00 81.19 93 ASP A O 1
ATOM 634 N N . MET A 1 94 ? -15.636 -4.104 40.450 1.00 84.50 94 MET A N 1
ATOM 635 C CA . MET A 1 94 ? -14.416 -4.310 41.242 1.00 84.50 94 MET A CA 1
ATOM 636 C C . MET A 1 94 ? -14.162 -5.790 41.560 1.00 84.50 94 MET A C 1
ATOM 638 O O . MET A 1 94 ? -13.029 -6.266 41.491 1.00 84.50 94 MET A O 1
ATOM 642 N N . VAL A 1 95 ? -15.210 -6.553 41.889 1.00 87.12 95 VAL A N 1
ATOM 643 C CA . VAL A 1 95 ? -15.084 -7.997 42.149 1.00 87.12 95 VAL A CA 1
ATOM 644 C C . VAL A 1 95 ? -14.723 -8.759 40.868 1.00 87.12 95 VAL A C 1
ATOM 646 O O . VAL A 1 95 ? -13.867 -9.645 40.913 1.00 87.12 95 VAL A O 1
ATOM 649 N N . ALA A 1 96 ? -15.307 -8.389 39.725 1.00 88.69 96 ALA A N 1
ATOM 650 C CA . ALA A 1 96 ? -14.981 -8.985 38.431 1.00 88.69 96 ALA A CA 1
ATOM 651 C C . ALA A 1 96 ? -13.521 -8.711 38.012 1.00 88.69 96 ALA A C 1
ATOM 653 O O . ALA A 1 96 ? -12.831 -9.608 37.520 1.00 88.69 96 ALA A O 1
ATOM 654 N N . GLU A 1 97 ? -13.010 -7.503 38.263 1.00 87.81 97 GLU A N 1
ATOM 655 C CA . GLU A 1 97 ? -11.612 -7.139 38.000 1.00 87.81 97 GLU A CA 1
ATOM 656 C C . GLU A 1 97 ? -10.624 -7.899 38.902 1.00 87.81 97 GLU A C 1
ATOM 658 O O . GLU A 1 97 ? -9.608 -8.405 38.413 1.00 87.81 97 GLU A O 1
ATOM 663 N N . LEU A 1 98 ? -10.941 -8.076 40.192 1.00 91.44 98 LEU A N 1
ATOM 664 C CA . LEU A 1 98 ? -10.140 -8.904 41.106 1.00 91.44 98 LEU A CA 1
ATOM 665 C C . LEU A 1 98 ? -10.072 -10.372 40.657 1.00 91.44 98 LEU A C 1
ATOM 667 O O . LEU A 1 98 ? -9.022 -11.008 40.786 1.00 91.44 98 LEU A O 1
ATOM 671 N N . GLN A 1 99 ? -11.167 -10.907 40.113 1.00 92.62 99 GLN A N 1
ATOM 672 C CA . GLN A 1 99 ? -11.229 -12.283 39.622 1.00 92.62 99 GLN A CA 1
ATOM 673 C C . GLN A 1 99 ? -10.362 -12.479 38.369 1.00 92.62 99 GLN A C 1
ATOM 675 O O . GLN A 1 99 ? -9.590 -13.436 38.297 1.00 92.62 99 GLN A O 1
ATOM 680 N N . LYS A 1 100 ? -10.395 -11.528 37.430 1.00 91.75 100 LYS A N 1
ATOM 681 C CA . LYS A 1 100 ? -9.562 -11.560 36.218 1.00 91.75 100 LYS A CA 1
ATOM 682 C C . LYS A 1 100 ? -8.064 -11.476 36.530 1.00 91.75 100 LYS A C 1
ATOM 684 O O . LYS A 1 100 ? -7.261 -12.185 35.927 1.00 91.75 100 LYS A O 1
ATOM 689 N N . LEU A 1 101 ? -7.676 -10.649 37.502 1.00 93.81 101 LEU A N 1
ATOM 690 C CA . LEU A 1 101 ? -6.288 -10.581 37.972 1.00 93.81 101 LEU A CA 1
ATOM 691 C C . LEU A 1 101 ? -5.824 -11.919 38.576 1.00 93.81 101 LEU A C 1
ATOM 693 O O . LEU A 1 101 ? -4.682 -12.325 38.358 1.00 93.81 101 LEU A O 1
ATOM 697 N N . ALA A 1 102 ? -6.702 -12.632 39.292 1.00 93.38 102 ALA A N 1
ATOM 698 C CA . ALA A 1 102 ? -6.385 -13.939 39.866 1.00 93.38 102 ALA A CA 1
ATOM 699 C C . ALA A 1 102 ? -6.207 -15.025 38.790 1.00 93.38 102 ALA A C 1
ATOM 701 O O . ALA A 1 102 ? -5.307 -15.857 38.901 1.00 93.38 102 ALA A O 1
ATOM 702 N N . GLU A 1 103 ? -7.017 -15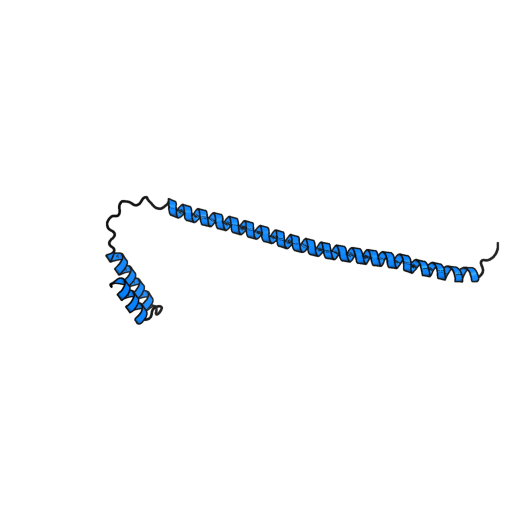.002 37.729 1.00 94.94 103 GLU A N 1
ATOM 703 C CA . GLU A 1 103 ? -6.871 -15.908 36.581 1.00 94.94 103 GLU A CA 1
ATOM 704 C C . GLU A 1 103 ? -5.540 -15.699 35.856 1.00 94.94 103 GLU A C 1
ATOM 706 O O . GLU A 1 103 ? -4.828 -16.665 35.583 1.00 94.94 103 GLU A O 1
ATOM 711 N N . LEU A 1 104 ? -5.157 -14.445 35.608 1.00 94.19 104 LEU A N 1
ATOM 712 C CA . LEU A 1 104 ? -3.886 -14.120 34.960 1.00 94.19 104 LEU A CA 1
ATOM 713 C C . LEU A 1 104 ? -2.672 -14.497 35.825 1.00 94.19 104 LEU A C 1
ATOM 715 O O . LEU A 1 104 ? -1.651 -14.936 35.294 1.00 94.19 104 LEU A O 1
ATOM 719 N N . LYS A 1 105 ? -2.793 -14.385 37.153 1.00 94.25 105 LYS A N 1
ATOM 720 C CA . LYS A 1 105 ? -1.782 -14.859 38.105 1.00 94.25 105 LYS A CA 1
ATOM 721 C C . LYS A 1 105 ? -1.663 -16.388 38.097 1.00 94.25 105 LYS A C 1
ATOM 723 O O . LYS A 1 105 ? -0.559 -16.919 38.035 1.00 94.25 105 LYS A O 1
ATOM 728 N N . ASN A 1 106 ? -2.785 -17.111 38.090 1.00 93.56 106 ASN A N 1
ATOM 729 C CA . ASN A 1 106 ? -2.797 -18.578 37.987 1.00 93.56 106 ASN A CA 1
ATOM 730 C C . ASN A 1 106 ? -2.269 -19.083 36.636 1.00 93.56 106 ASN A C 1
ATOM 732 O O . ASN A 1 106 ? -1.656 -20.146 36.577 1.00 93.56 106 ASN A O 1
ATOM 736 N N . ALA A 1 107 ? -2.473 -18.315 35.564 1.00 93.44 107 ALA A N 1
ATOM 737 C CA . ALA A 1 107 ? -1.891 -18.578 34.252 1.00 93.44 107 ALA A CA 1
ATOM 738 C C . ALA A 1 107 ? -0.379 -18.276 34.184 1.00 93.44 107 ALA A C 1
ATOM 740 O O . ALA A 1 107 ? 0.242 -18.535 33.155 1.00 93.44 107 ALA A O 1
ATOM 741 N N . GLY A 1 108 ? 0.213 -17.719 35.250 1.00 93.06 108 GLY A N 1
ATOM 742 C CA . GLY A 1 108 ? 1.624 -17.329 35.303 1.00 93.06 108 GLY A CA 1
ATOM 743 C C . GLY A 1 108 ? 1.968 -16.109 34.443 1.00 93.06 108 GLY A C 1
ATOM 744 O O . GLY A 1 108 ? 3.142 -15.856 34.195 1.00 93.06 108 GLY A O 1
ATOM 745 N N . ILE A 1 109 ? 0.959 -15.369 33.969 1.00 94.19 109 ILE A N 1
ATOM 746 C CA . ILE A 1 109 ? 1.121 -14.161 33.141 1.00 94.19 109 ILE A CA 1
ATOM 747 C C . ILE A 1 109 ? 1.474 -12.956 34.020 1.00 94.19 109 ILE A C 1
ATOM 749 O O . ILE A 1 109 ? 2.184 -12.058 33.579 1.00 94.19 109 ILE A O 1
ATOM 753 N N . LEU A 1 110 ? 0.971 -12.945 35.255 1.00 93.19 110 LEU A N 1
ATOM 754 C CA . LEU A 1 110 ? 1.258 -11.937 36.270 1.00 93.19 110 LEU A CA 1
ATOM 755 C C . LEU A 1 110 ? 2.064 -12.560 37.407 1.00 93.19 110 LEU A C 1
ATOM 757 O O . LEU A 1 110 ? 1.725 -13.641 37.897 1.00 93.19 110 LEU A O 1
ATOM 761 N N . SER A 1 111 ? 3.098 -11.852 37.851 1.00 93.81 111 SER A N 1
ATOM 762 C CA . SER A 1 111 ? 3.839 -12.212 39.059 1.00 93.81 111 SER A CA 1
ATOM 763 C C . SER A 1 111 ? 3.040 -11.890 40.332 1.00 93.81 111 SER A C 1
ATOM 765 O O . SER A 1 111 ? 2.116 -11.070 40.325 1.00 93.81 111 SER A O 1
ATOM 767 N N . ASP A 1 112 ? 3.393 -12.530 41.453 1.00 91.00 112 ASP A N 1
ATOM 768 C CA . ASP A 1 112 ? 2.762 -12.270 42.756 1.00 91.00 112 ASP A CA 1
ATOM 769 C C . ASP A 1 112 ? 2.862 -10.788 43.172 1.00 91.00 112 ASP A C 1
ATOM 771 O O . ASP A 1 112 ? 1.912 -10.237 43.734 1.00 91.00 112 ASP A O 1
ATOM 775 N N . GLU A 1 113 ? 3.984 -10.130 42.859 1.00 92.44 113 GLU A N 1
ATOM 776 C CA . GLU A 1 113 ? 4.212 -8.710 43.158 1.00 92.44 113 GLU A CA 1
ATOM 777 C C . GLU A 1 113 ? 3.302 -7.792 42.333 1.00 92.44 113 GLU A C 1
ATOM 779 O O . GLU A 1 113 ? 2.682 -6.875 42.879 1.00 92.44 113 GLU A O 1
ATOM 784 N N . GLU A 1 114 ? 3.149 -8.063 41.036 1.00 91.56 114 GLU A N 1
ATOM 785 C CA . GLU A 1 114 ? 2.280 -7.274 40.155 1.00 91.56 114 GLU A CA 1
ATOM 786 C C . GLU A 1 114 ? 0.796 -7.457 40.500 1.00 91.56 114 GLU A C 1
ATOM 788 O O . GLU A 1 114 ? 0.023 -6.494 40.484 1.00 91.56 114 GLU A O 1
ATOM 793 N N . PHE A 1 115 ? 0.396 -8.672 40.884 1.00 94.81 115 PHE A N 1
ATOM 794 C CA . PHE A 1 115 ? -0.955 -8.947 41.369 1.00 94.81 115 PHE A CA 1
ATOM 795 C C . PHE A 1 115 ? -1.268 -8.170 42.659 1.00 94.81 115 PHE A C 1
ATOM 797 O O . PHE A 1 115 ? -2.342 -7.571 42.779 1.00 94.81 115 PHE A O 1
ATOM 804 N N . ALA A 1 116 ? -0.334 -8.140 43.616 1.00 93.00 116 ALA A N 1
ATOM 805 C CA . ALA A 1 116 ? -0.505 -7.410 44.871 1.00 93.00 116 ALA A CA 1
ATOM 806 C C . ALA A 1 116 ? -0.623 -5.892 44.646 1.00 93.00 116 ALA A C 1
ATOM 808 O O . ALA A 1 116 ? -1.505 -5.256 45.230 1.00 93.00 116 ALA A O 1
ATOM 809 N N . ALA A 1 117 ? 0.201 -5.325 43.759 1.00 93.31 117 ALA A N 1
ATOM 810 C CA . ALA A 1 117 ? 0.145 -3.908 43.400 1.00 93.31 117 ALA A CA 1
ATOM 811 C C . ALA A 1 117 ? -1.178 -3.530 42.708 1.00 93.31 117 ALA A C 1
ATOM 813 O O . ALA A 1 117 ? -1.792 -2.516 43.049 1.00 93.31 117 ALA A O 1
ATOM 814 N N . ALA A 1 118 ? -1.658 -4.360 41.775 1.00 89.38 118 ALA A N 1
ATOM 815 C CA . ALA A 1 118 ? -2.925 -4.134 41.081 1.00 89.38 118 ALA A CA 1
ATOM 816 C C . ALA A 1 118 ? -4.130 -4.225 42.031 1.00 89.38 118 ALA A C 1
ATOM 818 O O . ALA A 1 118 ? -5.018 -3.376 41.985 1.00 89.38 118 ALA A O 1
ATOM 819 N N . LYS A 1 119 ? -4.129 -5.198 42.952 1.00 90.94 119 LYS A N 1
ATOM 820 C CA . LYS A 1 119 ? -5.164 -5.334 43.985 1.00 90.94 119 LYS A CA 1
ATOM 821 C C . LYS A 1 119 ? -5.183 -4.147 44.952 1.00 90.94 119 LYS A C 1
ATOM 823 O O . LYS A 1 119 ? -6.261 -3.668 45.294 1.00 90.94 119 LYS A O 1
ATOM 828 N N . ALA A 1 120 ? -4.015 -3.664 45.379 1.00 91.50 120 ALA A N 1
ATOM 829 C CA . ALA A 1 120 ? -3.912 -2.490 46.245 1.00 91.50 120 ALA A CA 1
ATOM 830 C C . ALA A 1 120 ? -4.419 -1.220 45.547 1.00 91.50 120 ALA A C 1
ATOM 832 O O . ALA A 1 120 ? -5.094 -0.415 46.171 1.00 91.50 120 ALA A O 1
ATOM 833 N N . LYS A 1 121 ? -4.161 -1.072 44.244 1.00 87.44 121 LYS A N 1
ATOM 834 C CA . LYS A 1 121 ? -4.679 0.043 43.440 1.00 87.44 121 LYS A CA 1
ATOM 835 C C . LYS A 1 121 ? -6.200 -0.005 43.248 1.00 87.44 121 LYS A C 1
ATOM 837 O O . LYS A 1 121 ? -6.811 1.039 43.064 1.00 87.44 121 LYS A O 1
ATOM 842 N N . LEU A 1 122 ? -6.793 -1.200 43.266 1.00 85.88 122 LEU A N 1
ATOM 843 C CA . LEU A 1 122 ? -8.237 -1.388 43.105 1.00 85.88 122 LEU A CA 1
ATOM 844 C C . LEU A 1 122 ? -9.033 -1.142 44.395 1.00 85.88 122 LEU A C 1
ATOM 846 O O . LEU A 1 122 ? -10.207 -0.798 44.332 1.00 85.88 122 LEU A O 1
ATOM 850 N N . LEU A 1 123 ? -8.414 -1.390 45.553 1.00 83.81 123 LEU A N 1
ATOM 851 C CA . LEU A 1 123 ? -9.058 -1.343 46.874 1.00 83.81 123 LEU A CA 1
ATOM 852 C C . LEU A 1 123 ? -8.599 -0.163 47.747 1.00 83.81 123 LEU A C 1
ATOM 854 O O . LEU A 1 123 ? -9.100 -0.020 48.863 1.00 83.81 123 LEU A O 1
ATOM 858 N N . GLY A 1 124 ? -7.607 0.597 47.282 1.00 70.44 124 GLY A N 1
ATOM 859 C CA . GLY A 1 124 ? -6.940 1.677 48.012 1.00 70.44 124 GLY A CA 1
ATOM 860 C C . GLY A 1 124 ? -7.478 3.063 47.709 1.00 70.44 124 GLY A C 1
ATOM 861 O O . GLY A 1 124 ? -8.025 3.269 46.603 1.00 70.44 124 GLY A O 1
#

Sequence (124 aa):
MGRPGLVGTMARTAVIAGTATAVSGGMQRHAAGKQQEAAQAQAYQEQQAMAAQQAQIDAQVQAALAAQQAQQAQLAAAAPPPAAPAPAGGGTDMVAELQKLAELKNAGILSDEEFAAAKAKLLG

pLDDT: mean 80.65, std 14.78, range [51.31, 96.5]

Radius of gyration: 43.92 Å; chains: 1; bounding box: 75×26×128 Å

Foldseek 3Di:
DDDDDPVVVVVVVVVVVVVVCVVVVVVVVVVVVVVVVVVVVVVVVVVVVVVVVVVVVVVVVVVVVVVVVVVVVVVVVPPDDPDPDPPPPPVVVLVVVLVVLVVCVVVVVDDPVRNVVVNVVSVD

Secondary structure (DSSP, 8-state):
-PPPPHHHHHHHHHHHHHHHHHHHHHHHHHHHHHHHHHHHHHHHHHHHHHHHHHHHHHHHHHHHHHHHHHHHHHHHHTS----------HHHHHHHHHHHHHHHHHTTSS-HHHHHHHHHHHH-